Protein AF-A0A7C1STN8-F1 (afdb_monomer_lite)

Radius of gyration: 14.8 Å; chains: 1; bounding box: 32×35×40 Å

Secondary structure (DSSP, 8-state):
--TTSSTTSTTSS--HHHHHHHHTT-SEEEEEEEEES-B-HHHHHHHHHHHHHHHHHHHHHHHHTT-TT-EEEBSSS--SSSS--TT--S-TTT---BGGGGT--HHHHHHTTT--PPPP-BTS-EEEEEEEEE-

pLDDT: mean 93.48, std 5.47, range [48.66, 98.19]

Foldseek 3Di:
DCEPFACLAPPNDDDLVVLVVVQVVFPDKDKDKDKDAFDDPVCVLVVQQVQLVVQLVVQVVVVVVVQVVWAKAWADADNPDPTADPVHGPCPSRHHHHPVRNVDPPQVVCVVVVHHFDDHDGGGMGMIIMMITTD

Sequence (135 aa):
ERYGKKLTCPPNIPDLDYFFEFFKRYSRGVLILRKYNALTDETRVLSTRELTQKVIEIEAKYKKQGYYYAAGFIGGSCKECKSCPKSGCMHPDRARIPLEATGVDVIKTCERLGIILPRPSEGKPFYRVGLVVIE

Structure (mmCIF, N/CA/C/O backbone):
data_AF-A0A7C1STN8-F1
#
_entry.id   AF-A0A7C1STN8-F1
#
loop_
_atom_site.group_PDB
_atom_site.id
_atom_site.type_symbol
_atom_site.label_atom_id
_atom_site.label_alt_id
_atom_site.label_comp_id
_atom_site.label_asym_id
_atom_site.label_entity_id
_atom_site.label_seq_id
_atom_site.pdbx_PDB_ins_code
_atom_site.Cartn_x
_atom_site.Cartn_y
_atom_site.Cartn_z
_atom_site.occupancy
_atom_site.B_iso_or_equiv
_atom_site.auth_seq_id
_atom_site.auth_comp_id
_atom_site.auth_asym_id
_atom_site.auth_atom_id
_atom_site.pdbx_PDB_model_num
ATOM 1 N N . GLU A 1 1 ? 2.963 -15.295 -14.839 1.00 48.66 1 GLU A N 1
ATOM 2 C CA . GLU A 1 1 ? 4.170 -15.943 -14.256 1.00 48.66 1 GLU A CA 1
ATOM 3 C C . GLU A 1 1 ? 4.638 -15.462 -12.863 1.00 48.66 1 GLU A C 1
ATOM 5 O O . GLU A 1 1 ? 5.636 -15.985 -12.363 1.00 48.66 1 GLU A O 1
ATOM 10 N N . ARG A 1 2 ? 3.978 -14.495 -12.193 1.00 70.62 2 ARG A N 1
ATOM 11 C CA . ARG A 1 2 ? 4.375 -14.031 -10.836 1.00 70.62 2 ARG A CA 1
ATOM 12 C C . ARG A 1 2 ? 3.478 -14.523 -9.686 1.00 70.62 2 ARG A C 1
ATOM 14 O O . ARG A 1 2 ? 3.809 -14.276 -8.530 1.00 70.62 2 ARG A O 1
ATOM 21 N N . TYR A 1 3 ? 2.385 -15.218 -10.001 1.00 79.69 3 TYR A N 1
ATOM 22 C CA . TYR A 1 3 ? 1.450 -15.787 -9.026 1.00 79.69 3 TYR A CA 1
ATOM 23 C C . TYR A 1 3 ? 2.143 -16.815 -8.117 1.00 79.69 3 TYR A C 1
ATOM 25 O O . TYR A 1 3 ? 3.012 -17.551 -8.586 1.00 79.69 3 TYR A O 1
ATOM 33 N N . GLY A 1 4 ? 1.828 -16.814 -6.819 1.00 82.44 4 GLY A N 1
ATOM 34 C CA . GLY A 1 4 ? 2.409 -17.734 -5.828 1.00 82.44 4 GLY A CA 1
ATOM 35 C C . GLY A 1 4 ? 3.890 -17.549 -5.483 1.00 82.44 4 GLY A C 1
ATOM 36 O O . GLY A 1 4 ? 4.389 -18.219 -4.585 1.00 82.44 4 GLY A O 1
ATOM 37 N N . LYS A 1 5 ? 4.607 -16.617 -6.127 1.00 86.44 5 LYS A N 1
ATOM 38 C CA . LYS A 1 5 ? 6.045 -16.391 -5.875 1.00 86.44 5 LYS A CA 1
ATOM 39 C C . LYS A 1 5 ? 6.343 -15.460 -4.698 1.00 86.44 5 LYS A C 1
ATOM 41 O O . LYS A 1 5 ? 7.478 -15.419 -4.229 1.00 86.44 5 LYS A O 1
ATOM 46 N N . LYS A 1 6 ? 5.375 -14.649 -4.268 1.00 89.88 6 LYS A N 1
ATOM 47 C CA . LYS A 1 6 ? 5.531 -13.676 -3.177 1.00 89.88 6 LYS A CA 1
ATOM 48 C C . LYS A 1 6 ? 4.603 -14.054 -2.032 1.00 89.88 6 LYS A C 1
ATOM 50 O O . LYS A 1 6 ? 3.429 -14.320 -2.266 1.00 89.88 6 LYS A O 1
ATOM 55 N N . LEU A 1 7 ? 5.127 -14.025 -0.808 1.00 92.31 7 LEU A N 1
ATOM 56 C CA . LEU A 1 7 ? 4.360 -14.353 0.400 1.00 92.31 7 LEU A CA 1
ATOM 57 C C . LEU A 1 7 ? 3.302 -13.296 0.750 1.00 92.31 7 LEU A C 1
ATOM 59 O O . LEU A 1 7 ? 2.396 -13.577 1.511 1.00 92.31 7 LEU A O 1
ATOM 63 N N . THR A 1 8 ? 3.391 -12.089 0.182 1.00 93.12 8 THR A N 1
ATOM 64 C CA . THR A 1 8 ? 2.394 -11.022 0.375 1.00 93.12 8 THR A CA 1
ATOM 65 C C . THR A 1 8 ? 1.390 -10.915 -0.772 1.00 93.12 8 THR A C 1
ATOM 67 O O . THR A 1 8 ? 0.692 -9.911 -0.888 1.00 93.12 8 THR A O 1
ATOM 70 N N . CYS A 1 9 ? 1.340 -11.906 -1.662 1.00 92.12 9 CYS A N 1
ATOM 71 C CA . CYS A 1 9 ? 0.432 -11.924 -2.805 1.00 92.12 9 CYS A CA 1
ATOM 72 C C . CYS A 1 9 ? -0.326 -13.257 -2.865 1.00 92.12 9 CYS A C 1
ATOM 74 O O . CYS A 1 9 ? 0.188 -14.262 -2.365 1.00 92.12 9 CYS A O 1
ATOM 76 N N . PRO A 1 10 ? -1.490 -13.305 -3.537 1.00 91.00 10 PRO A N 1
ATOM 77 C CA . PRO A 1 10 ? -2.235 -14.540 -3.728 1.00 91.00 10 PRO A CA 1
ATOM 78 C C . PRO A 1 10 ? -1.373 -15.654 -4.354 1.00 91.00 10 PRO A C 1
ATOM 80 O O . PRO A 1 10 ? -0.533 -15.371 -5.227 1.00 91.00 10 PRO A O 1
ATOM 83 N N . PRO A 1 11 ? -1.539 -16.910 -3.901 1.00 92.38 11 PRO A N 1
ATOM 84 C CA . PRO A 1 11 ? -2.512 -17.402 -2.914 1.00 92.38 11 PRO A CA 1
ATOM 85 C C . PRO A 1 11 ? -2.019 -17.351 -1.453 1.00 92.38 11 PRO A C 1
ATOM 87 O O . PRO A 1 11 ? -2.630 -17.948 -0.581 1.00 92.38 11 PRO A O 1
ATOM 90 N N . ASN A 1 12 ? -0.908 -16.667 -1.161 1.00 93.19 12 ASN A N 1
ATOM 91 C CA . ASN A 1 12 ? -0.283 -16.668 0.172 1.00 93.19 12 ASN A CA 1
ATOM 92 C C . ASN A 1 12 ? -0.875 -15.624 1.141 1.00 93.19 12 ASN A C 1
ATOM 94 O O . ASN A 1 12 ? -0.280 -15.335 2.176 1.00 93.19 12 ASN A O 1
ATOM 98 N N . ILE A 1 13 ? -2.006 -15.018 0.785 1.00 94.44 13 ILE A N 1
ATOM 99 C CA . ILE A 1 13 ? -2.747 -14.053 1.604 1.00 94.44 13 ILE A CA 1
ATOM 100 C C . ILE A 1 13 ? -4.193 -14.546 1.752 1.00 94.44 13 ILE A C 1
ATOM 102 O O . ILE A 1 13 ? -4.595 -15.399 0.957 1.00 94.44 13 ILE A O 1
ATOM 106 N N . PRO A 1 14 ? -4.970 -14.027 2.722 1.00 96.25 14 PRO A N 1
ATOM 107 C CA . PRO A 1 14 ? -6.386 -14.361 2.845 1.00 96.25 14 PRO A CA 1
ATOM 108 C C . PRO A 1 14 ? -7.181 -14.110 1.556 1.00 96.25 14 PRO A C 1
ATOM 110 O O . PRO A 1 14 ? -6.745 -13.371 0.669 1.00 96.25 14 PRO A O 1
ATOM 113 N N . ASP A 1 15 ? -8.349 -14.733 1.460 1.00 96.19 15 ASP A N 1
ATOM 114 C CA . ASP A 1 15 ? -9.256 -14.551 0.331 1.00 96.19 15 ASP A CA 1
ATOM 115 C C . ASP A 1 15 ? -9.953 -13.177 0.342 1.00 96.19 15 ASP A C 1
ATOM 117 O O . ASP A 1 15 ? -9.765 -12.336 1.226 1.00 96.19 15 ASP A O 1
ATOM 121 N N . LEU A 1 16 ? -10.736 -12.926 -0.708 1.00 96.12 16 LEU A N 1
ATOM 122 C CA . LEU A 1 16 ? -11.440 -11.658 -0.872 1.00 96.12 16 LEU A CA 1
ATOM 123 C C . LEU A 1 16 ? -12.556 -11.467 0.162 1.00 96.12 16 LEU A C 1
ATOM 125 O O . LEU A 1 16 ? -12.783 -10.331 0.573 1.00 96.12 16 LEU A O 1
ATOM 129 N N . ASP A 1 17 ? -13.201 -12.542 0.619 1.00 97.00 17 ASP A N 1
ATOM 130 C CA . ASP A 1 17 ? -14.260 -12.474 1.634 1.00 97.00 17 ASP A CA 1
ATOM 131 C C . ASP A 1 17 ? -13.691 -12.002 2.976 1.00 97.00 17 ASP A C 1
ATOM 133 O O . ASP A 1 17 ? -14.250 -11.107 3.619 1.00 97.00 17 ASP A O 1
ATOM 137 N N . TYR A 1 18 ? -12.511 -12.504 3.352 1.00 97.44 18 TYR A N 1
ATOM 138 C CA . TYR A 1 18 ? -11.769 -11.999 4.501 1.00 97.44 18 TYR A CA 1
ATOM 139 C C . TYR A 1 18 ? -11.500 -10.497 4.378 1.00 97.44 18 TYR A C 1
ATOM 141 O O . TYR A 1 18 ? -11.743 -9.749 5.327 1.00 97.44 18 TYR A O 1
ATOM 149 N N . PHE A 1 19 ? -10.993 -10.033 3.230 1.00 97.06 19 PHE A N 1
ATOM 150 C CA . PHE A 1 19 ? -10.677 -8.614 3.055 1.00 97.06 19 PHE A CA 1
ATOM 151 C C . PHE A 1 19 ? -11.928 -7.735 3.035 1.00 97.06 19 PHE A C 1
ATOM 153 O O . PHE A 1 19 ? -11.894 -6.624 3.566 1.00 97.06 19 PHE A O 1
ATOM 160 N N . PHE A 1 20 ? -13.038 -8.231 2.493 1.00 95.50 20 PHE A N 1
ATOM 161 C CA . PHE A 1 20 ? -14.317 -7.534 2.525 1.00 95.50 20 PHE A CA 1
ATOM 162 C C . PHE A 1 20 ? -14.787 -7.289 3.965 1.00 95.50 20 PHE A C 1
ATOM 164 O O . PHE A 1 20 ? -15.092 -6.151 4.326 1.00 95.50 20 PHE A O 1
ATOM 171 N N . GLU A 1 21 ? -14.760 -8.315 4.819 1.00 97.06 21 GLU A N 1
ATOM 172 C CA . GLU A 1 21 ? -15.090 -8.172 6.244 1.00 97.06 21 GLU A CA 1
ATOM 173 C C . GLU A 1 21 ? -14.047 -7.360 7.020 1.00 97.06 21 GLU A C 1
ATOM 175 O O . GLU A 1 21 ? -14.389 -6.610 7.936 1.00 97.06 21 GLU A O 1
ATOM 180 N N . PHE A 1 22 ? -12.773 -7.465 6.646 1.00 96.25 22 PHE A N 1
ATOM 181 C CA . PHE A 1 22 ? -11.694 -6.675 7.227 1.00 96.25 22 PHE A CA 1
ATOM 182 C C . PHE A 1 22 ? -11.932 -5.176 7.019 1.00 96.25 22 PHE A C 1
ATOM 184 O O . PHE A 1 22 ? -11.925 -4.423 7.991 1.00 96.25 22 PHE A O 1
ATOM 191 N N . PHE A 1 23 ? -12.192 -4.734 5.783 1.00 96.06 23 PHE A N 1
ATOM 192 C CA . PHE A 1 23 ? -12.356 -3.309 5.478 1.00 96.06 23 PHE A CA 1
ATOM 193 C C . PHE A 1 23 ? -13.593 -2.686 6.136 1.00 96.06 23 PHE A C 1
ATOM 195 O O . PHE A 1 23 ? -13.553 -1.503 6.462 1.00 96.06 23 PHE A O 1
ATOM 202 N N . LYS A 1 24 ? -14.652 -3.461 6.418 1.00 95.31 24 LYS A N 1
ATOM 203 C CA . LYS A 1 24 ? -15.841 -2.975 7.150 1.00 95.31 24 LYS A CA 1
ATOM 204 C C . LYS A 1 24 ? -15.542 -2.481 8.567 1.00 95.31 24 LYS A C 1
ATOM 206 O O . LYS A 1 24 ? -16.328 -1.716 9.116 1.00 95.31 24 LYS A O 1
ATOM 211 N N . ARG A 1 25 ? -14.435 -2.922 9.171 1.00 94.31 25 ARG A N 1
ATOM 212 C CA . ARG A 1 25 ? -14.043 -2.550 10.542 1.00 94.31 25 ARG A CA 1
ATOM 213 C C . ARG A 1 25 ? -13.392 -1.172 10.632 1.00 94.31 25 ARG A C 1
ATOM 215 O O . ARG A 1 25 ? -13.169 -0.686 11.733 1.00 94.31 25 ARG A O 1
ATOM 222 N N . TYR A 1 26 ? -13.067 -0.564 9.495 1.00 95.69 26 TYR A N 1
ATOM 223 C CA . TYR A 1 26 ? -12.334 0.691 9.427 1.00 95.69 26 TYR A CA 1
ATOM 224 C C . TYR A 1 26 ? -13.245 1.808 8.931 1.00 95.69 26 TYR A C 1
ATOM 226 O O . TYR A 1 26 ? -13.861 1.689 7.872 1.00 95.69 26 TYR A O 1
ATOM 234 N N . SER A 1 27 ? -13.313 2.912 9.675 1.00 92.88 27 SER A N 1
ATOM 235 C CA . SER A 1 27 ? -14.115 4.079 9.289 1.00 92.88 27 SER A CA 1
ATOM 236 C C . SER A 1 27 ? -13.304 5.144 8.544 1.00 92.88 27 SER A C 1
ATOM 238 O O . SER A 1 27 ? -13.870 6.002 7.862 1.00 92.88 27 SER A O 1
ATOM 240 N N . ARG A 1 28 ? -11.971 5.102 8.659 1.00 94.50 28 ARG A N 1
ATOM 241 C CA . ARG A 1 28 ? -11.056 6.114 8.121 1.00 94.50 28 ARG A CA 1
ATOM 242 C C . ARG A 1 28 ? -9.913 5.471 7.345 1.00 94.50 28 ARG A C 1
ATOM 244 O O . ARG A 1 28 ? -9.523 4.327 7.573 1.00 94.50 28 ARG A O 1
ATOM 251 N N . GLY A 1 29 ? -9.326 6.244 6.439 1.00 95.56 29 GLY A N 1
ATOM 252 C CA . GLY A 1 29 ? -8.150 5.826 5.689 1.00 95.56 29 GLY A CA 1
ATOM 253 C C . GLY A 1 29 ? -7.294 7.004 5.249 1.00 95.56 29 GLY A C 1
ATOM 254 O O . GLY A 1 29 ? -7.799 8.088 4.963 1.00 95.56 29 GLY A O 1
ATOM 255 N N . VAL A 1 30 ? -5.986 6.779 5.185 1.00 96.62 30 VAL A N 1
ATOM 256 C CA . VAL A 1 30 ? -4.991 7.715 4.662 1.00 96.62 30 VAL A CA 1
ATOM 257 C C . VAL A 1 30 ? -4.446 7.153 3.362 1.00 96.62 30 VAL A C 1
ATOM 259 O O . VAL A 1 30 ? -3.725 6.152 3.356 1.00 96.62 30 VAL A O 1
ATOM 262 N N . LEU A 1 31 ? -4.788 7.812 2.259 1.00 96.88 31 LEU A N 1
ATOM 263 C CA . LEU A 1 31 ? -4.252 7.489 0.946 1.00 96.88 31 LEU A CA 1
ATOM 264 C C . LEU A 1 31 ? -2.895 8.176 0.759 1.00 96.88 31 LEU A C 1
ATOM 266 O O . LEU A 1 31 ? -2.763 9.388 0.921 1.00 96.88 31 LEU A O 1
ATOM 270 N N . ILE A 1 32 ? -1.879 7.396 0.408 1.00 97.19 32 ILE A N 1
ATOM 271 C CA . ILE A 1 32 ? -0.507 7.861 0.210 1.00 97.19 32 ILE A CA 1
ATOM 272 C C . ILE A 1 32 ? -0.224 7.823 -1.281 1.00 97.19 32 ILE A C 1
ATOM 274 O O . ILE A 1 32 ? -0.242 6.752 -1.883 1.00 97.19 32 ILE A O 1
ATOM 278 N N . LEU A 1 33 ? 0.085 8.974 -1.873 1.00 95.75 33 LEU A N 1
ATOM 279 C CA . LEU A 1 33 ? 0.506 9.060 -3.266 1.00 95.75 33 LEU A CA 1
ATOM 280 C C . LEU A 1 33 ? 1.923 9.595 -3.362 1.00 95.75 33 LEU A C 1
ATOM 282 O O . LEU A 1 33 ? 2.258 10.619 -2.769 1.00 95.75 33 LEU A O 1
ATOM 286 N N . ARG A 1 34 ? 2.750 8.924 -4.162 1.00 95.00 34 ARG A N 1
ATOM 287 C CA . ARG A 1 34 ? 4.098 9.394 -4.475 1.00 95.00 34 ARG A CA 1
ATOM 288 C C . ARG A 1 34 ? 4.365 9.303 -5.968 1.00 95.00 34 ARG A C 1
ATOM 290 O O . ARG A 1 34 ? 4.205 8.241 -6.568 1.00 95.00 34 ARG A O 1
ATOM 297 N N . LYS A 1 35 ? 4.766 10.431 -6.555 1.00 94.69 35 LYS A N 1
ATOM 298 C CA . LYS A 1 35 ? 5.140 10.548 -7.967 1.00 94.69 35 LYS A CA 1
ATOM 299 C C . LYS A 1 35 ? 6.620 10.221 -8.149 1.00 94.69 35 LYS A C 1
ATOM 301 O O . LYS A 1 35 ? 7.454 10.635 -7.348 1.00 94.69 35 LYS A O 1
ATOM 306 N N . TYR A 1 36 ? 6.921 9.531 -9.237 1.00 94.38 36 TYR A N 1
ATOM 307 C CA . TYR A 1 36 ? 8.265 9.211 -9.700 1.00 94.38 36 TYR A CA 1
ATOM 308 C C . TYR A 1 36 ? 8.426 9.682 -11.144 1.00 94.38 36 TYR A C 1
ATOM 310 O O . TYR A 1 36 ? 7.466 9.646 -11.912 1.00 94.38 36 TYR A O 1
ATOM 318 N N . ASN A 1 37 ? 9.628 10.130 -11.510 1.00 93.12 37 ASN A N 1
ATOM 319 C CA . ASN A 1 37 ? 9.866 10.807 -12.791 1.00 93.12 37 ASN A CA 1
ATOM 320 C C . ASN A 1 37 ? 9.948 9.857 -13.991 1.00 93.12 37 ASN A C 1
ATOM 322 O O . ASN A 1 37 ? 9.538 10.237 -15.081 1.00 93.12 37 ASN A O 1
ATOM 326 N N . ALA A 1 38 ? 10.445 8.636 -13.801 1.00 93.62 38 ALA A N 1
ATOM 327 C CA . ALA A 1 38 ? 10.591 7.662 -14.875 1.00 93.62 38 ALA A CA 1
ATOM 328 C C . ALA A 1 38 ? 10.401 6.245 -14.339 1.00 93.62 38 ALA A C 1
ATOM 330 O O . ALA A 1 38 ? 10.962 5.900 -13.299 1.00 93.62 38 ALA A O 1
ATOM 331 N N . LEU A 1 39 ? 9.622 5.427 -15.047 1.00 92.94 39 LEU A N 1
ATOM 332 C CA . LEU A 1 39 ? 9.470 4.007 -14.751 1.00 92.94 39 LEU A CA 1
ATOM 333 C C . LEU A 1 39 ? 10.604 3.201 -15.396 1.00 92.94 39 LEU A C 1
ATOM 335 O O . LEU A 1 39 ? 10.664 3.063 -16.614 1.00 92.94 39 LEU A O 1
ATOM 339 N N . THR A 1 40 ? 11.451 2.630 -14.550 1.00 93.44 40 THR A N 1
ATOM 340 C CA . THR A 1 40 ? 12.590 1.750 -14.859 1.00 93.44 40 THR A CA 1
ATOM 341 C C . THR A 1 40 ? 12.611 0.591 -13.858 1.00 93.44 40 THR A C 1
ATOM 343 O O . THR A 1 40 ? 11.895 0.614 -12.852 1.00 93.44 40 THR A O 1
ATOM 346 N N . ASP A 1 41 ? 13.423 -0.440 -14.076 1.00 90.56 41 ASP A N 1
ATOM 347 C CA . ASP A 1 41 ? 13.500 -1.557 -13.123 1.00 90.56 41 ASP A CA 1
ATOM 348 C C . ASP A 1 41 ? 14.082 -1.164 -11.761 1.00 90.56 41 ASP A C 1
ATOM 350 O O . ASP A 1 41 ? 13.583 -1.603 -10.719 1.00 90.56 41 ASP A O 1
ATOM 354 N N . GLU A 1 42 ? 15.057 -0.262 -11.749 1.00 91.56 42 GLU A N 1
ATOM 355 C CA . GLU A 1 42 ? 15.636 0.295 -10.525 1.00 91.56 42 GLU A CA 1
ATOM 356 C C . GLU A 1 42 ? 14.609 1.127 -9.757 1.00 91.56 42 GLU A C 1
ATOM 358 O O . GLU A 1 42 ? 14.360 0.898 -8.568 1.00 91.56 42 GLU A O 1
ATOM 363 N N . THR A 1 43 ? 13.924 2.040 -10.453 1.00 93.69 43 THR A N 1
ATOM 364 C CA . THR A 1 43 ? 12.892 2.881 -9.834 1.00 93.69 43 THR A CA 1
ATOM 365 C C . THR A 1 43 ? 11.695 2.053 -9.385 1.00 93.69 43 THR A C 1
ATOM 367 O O . THR A 1 43 ? 11.074 2.399 -8.384 1.00 93.69 43 THR A O 1
ATOM 370 N N . ARG A 1 44 ? 11.378 0.913 -10.016 1.00 91.50 44 ARG A N 1
ATOM 371 C CA . ARG A 1 44 ? 10.347 -0.019 -9.521 1.00 91.50 44 ARG A CA 1
ATOM 372 C C . ARG A 1 44 ? 10.688 -0.562 -8.137 1.00 91.50 44 ARG A C 1
ATOM 374 O O . ARG A 1 44 ? 9.785 -0.657 -7.303 1.00 91.50 44 ARG A O 1
ATOM 381 N N . VAL A 1 45 ? 11.943 -0.936 -7.896 1.00 93.69 45 VAL A N 1
ATOM 382 C CA . VAL A 1 45 ? 12.398 -1.452 -6.595 1.00 93.69 45 VAL A CA 1
ATOM 383 C C . VAL A 1 45 ? 12.449 -0.328 -5.567 1.00 93.69 45 VAL A C 1
ATOM 385 O O . VAL A 1 45 ? 11.830 -0.458 -4.508 1.00 93.69 45 VAL A O 1
ATOM 388 N N . LEU A 1 46 ? 13.107 0.783 -5.906 1.00 95.12 46 LEU A N 1
ATOM 389 C CA . LEU A 1 46 ? 13.233 1.952 -5.036 1.00 95.12 46 LEU A CA 1
ATOM 390 C C . LEU A 1 46 ? 11.858 2.491 -4.626 1.00 95.12 46 LEU A C 1
ATOM 392 O O . LEU A 1 46 ? 11.565 2.579 -3.437 1.00 95.12 46 LEU A O 1
ATOM 396 N N . SER A 1 47 ? 10.982 2.749 -5.602 1.00 95.44 47 SER A N 1
ATOM 397 C CA . SER A 1 47 ? 9.646 3.308 -5.356 1.00 95.44 47 SER A CA 1
ATOM 398 C C . SER A 1 47 ? 8.783 2.437 -4.452 1.00 95.44 47 SER A C 1
ATOM 400 O O . SER A 1 47 ? 8.011 2.950 -3.648 1.00 95.44 47 SER A O 1
ATOM 402 N N . THR A 1 48 ? 8.918 1.112 -4.562 1.00 95.12 48 THR A N 1
ATOM 403 C CA . THR A 1 48 ? 8.174 0.189 -3.700 1.00 95.12 48 THR A CA 1
ATOM 404 C C . THR A 1 48 ? 8.688 0.274 -2.267 1.00 95.12 48 THR A C 1
ATOM 406 O O . THR A 1 48 ? 7.890 0.437 -1.355 1.00 95.12 48 THR A O 1
ATOM 409 N N . ARG A 1 49 ? 10.009 0.211 -2.058 1.00 95.56 49 ARG A N 1
ATOM 410 C CA . ARG A 1 49 ? 10.618 0.263 -0.716 1.00 95.56 49 ARG A CA 1
ATOM 411 C C . ARG A 1 49 ? 10.343 1.585 -0.008 1.00 95.56 49 ARG A C 1
ATOM 413 O O . ARG A 1 49 ? 10.050 1.605 1.183 1.00 95.56 49 ARG A O 1
ATOM 420 N N . GLU A 1 50 ? 10.404 2.681 -0.750 1.00 96.62 50 GLU A N 1
ATOM 421 C CA . GLU A 1 50 ? 10.078 4.009 -0.246 1.00 96.62 50 GLU A CA 1
ATOM 422 C C . GLU A 1 50 ? 8.603 4.155 0.140 1.00 96.62 50 GLU A C 1
ATOM 424 O O . GLU A 1 50 ? 8.300 4.738 1.183 1.00 96.62 50 GLU A O 1
ATOM 429 N N . LEU A 1 51 ? 7.686 3.622 -0.676 1.00 97.25 51 LEU A N 1
ATOM 430 C CA . LEU A 1 51 ? 6.269 3.585 -0.326 1.00 97.25 51 LEU A CA 1
ATOM 431 C C . LEU A 1 51 ? 6.052 2.740 0.933 1.00 97.25 51 LEU A C 1
ATOM 433 O O . LEU A 1 51 ? 5.399 3.20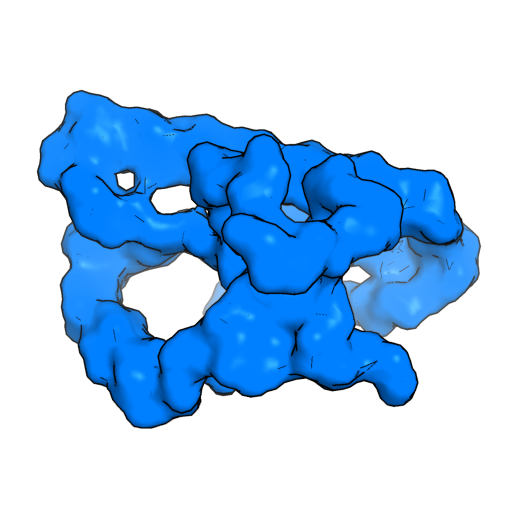7 1.861 1.00 97.25 51 LEU A O 1
ATOM 437 N N . THR A 1 52 ? 6.622 1.532 0.985 1.00 97.12 52 THR A N 1
ATOM 438 C CA . THR A 1 52 ? 6.546 0.636 2.148 1.00 97.12 52 THR A CA 1
ATOM 439 C C . THR A 1 52 ? 7.013 1.342 3.417 1.00 97.12 52 THR A C 1
ATOM 441 O O . THR A 1 52 ? 6.318 1.322 4.427 1.00 97.12 52 THR A O 1
ATOM 444 N N . GLN A 1 53 ? 8.158 2.023 3.359 1.00 97.19 53 GLN A N 1
ATOM 445 C CA . GLN A 1 53 ? 8.692 2.777 4.489 1.00 97.19 53 GLN A CA 1
ATOM 446 C C . GLN A 1 53 ? 7.717 3.870 4.950 1.00 97.19 53 GLN A C 1
ATOM 448 O O . GLN A 1 53 ? 7.438 3.982 6.142 1.00 97.19 53 GLN A O 1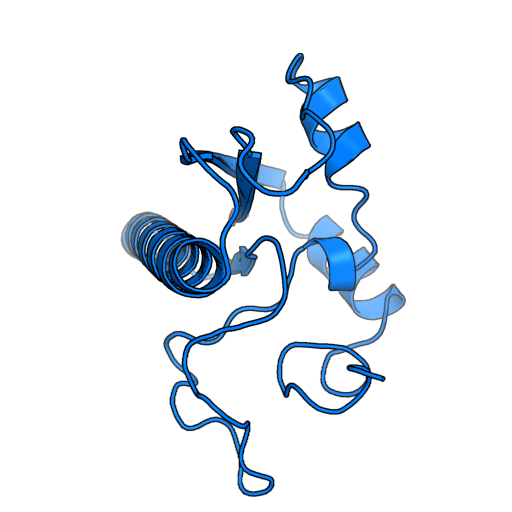
ATOM 453 N N . LYS A 1 54 ? 7.140 4.632 4.013 1.00 97.81 54 LYS A N 1
ATOM 454 C CA . LYS A 1 54 ? 6.163 5.680 4.337 1.00 97.81 54 LYS A CA 1
ATOM 455 C C . LYS A 1 54 ? 4.876 5.111 4.947 1.00 97.81 54 LYS A C 1
ATOM 457 O O . LYS A 1 54 ? 4.344 5.695 5.886 1.00 97.81 54 LYS A O 1
ATOM 462 N N . VAL A 1 55 ? 4.398 3.973 4.442 1.00 97.94 55 VAL A N 1
ATOM 463 C CA . VAL A 1 55 ? 3.246 3.244 4.997 1.00 97.94 55 VAL A CA 1
ATOM 464 C C . VAL A 1 55 ? 3.521 2.841 6.449 1.00 97.94 55 VAL A C 1
ATOM 466 O O . VAL A 1 55 ? 2.724 3.169 7.322 1.00 97.94 55 VAL A O 1
ATOM 469 N N . ILE A 1 56 ? 4.680 2.234 6.725 1.00 97.56 56 ILE A N 1
ATOM 470 C CA . ILE A 1 56 ? 5.087 1.814 8.078 1.00 97.56 56 ILE A CA 1
ATOM 471 C C . ILE A 1 56 ? 5.183 3.007 9.035 1.00 97.56 56 ILE A C 1
ATOM 473 O O . ILE A 1 56 ? 4.732 2.921 10.175 1.00 97.56 56 ILE A O 1
ATOM 477 N N . GLU A 1 57 ? 5.751 4.129 8.588 1.00 97.50 57 GLU A N 1
ATOM 478 C CA . GLU A 1 57 ? 5.838 5.359 9.388 1.00 97.50 57 GLU A CA 1
ATOM 479 C C . GLU A 1 57 ? 4.455 5.872 9.799 1.00 97.50 57 GLU A C 1
ATOM 481 O O . GLU A 1 57 ? 4.249 6.262 10.950 1.00 97.50 57 GLU A O 1
ATOM 486 N N . ILE A 1 58 ? 3.503 5.856 8.865 1.00 97.19 58 ILE A N 1
ATOM 487 C CA . ILE A 1 58 ? 2.133 6.306 9.108 1.00 97.19 58 ILE A CA 1
ATOM 488 C C . ILE A 1 58 ? 1.408 5.328 10.038 1.00 97.19 58 ILE A C 1
ATOM 490 O O . ILE A 1 58 ? 0.805 5.771 11.015 1.00 97.19 58 ILE A O 1
ATOM 494 N N . GLU A 1 59 ? 1.528 4.018 9.813 1.00 96.69 59 GLU A N 1
ATOM 495 C CA . GLU A 1 59 ? 1.006 3.000 10.735 1.00 96.69 59 GLU A CA 1
ATOM 496 C C . GLU A 1 59 ? 1.546 3.207 12.156 1.00 96.69 59 GLU A C 1
ATOM 498 O O . GLU A 1 59 ? 0.778 3.255 13.114 1.00 96.69 59 GLU A O 1
ATOM 503 N N . ALA A 1 60 ? 2.863 3.377 12.307 1.00 96.62 60 ALA A N 1
ATOM 504 C CA . ALA A 1 60 ? 3.498 3.586 13.604 1.00 96.62 60 ALA A CA 1
ATOM 505 C C . ALA A 1 60 ? 3.028 4.884 14.276 1.00 96.62 60 ALA A C 1
ATOM 507 O O . ALA A 1 60 ? 2.845 4.915 15.494 1.00 96.62 60 ALA A O 1
ATOM 508 N N . LYS A 1 61 ? 2.805 5.951 13.498 1.00 97.38 61 LYS A N 1
ATOM 509 C CA . LYS A 1 61 ? 2.263 7.216 14.005 1.00 97.38 61 LYS A CA 1
ATOM 510 C C . LYS A 1 61 ? 0.860 7.029 14.586 1.00 97.38 61 LYS A C 1
ATOM 512 O O . LYS A 1 61 ? 0.624 7.480 15.701 1.00 97.38 61 LYS A O 1
ATOM 517 N N . TYR A 1 62 ? -0.040 6.356 13.872 1.00 96.62 62 TYR A N 1
ATOM 518 C CA . TYR A 1 62 ? -1.408 6.128 14.350 1.00 96.62 62 TYR A CA 1
ATOM 519 C C . TYR A 1 62 ? -1.463 5.147 15.523 1.00 96.62 62 TYR A C 1
ATOM 521 O O . TYR A 1 62 ? -2.169 5.404 16.497 1.00 96.62 62 TYR A O 1
ATOM 529 N N . LYS A 1 63 ? -0.631 4.101 15.516 1.00 95.75 63 LYS A N 1
ATOM 530 C CA . LYS A 1 63 ? -0.499 3.180 16.657 1.00 95.75 63 LYS A CA 1
ATOM 531 C C . LYS A 1 63 ? -0.064 3.899 17.935 1.00 95.75 63 LYS A C 1
ATOM 533 O O . LYS A 1 63 ? -0.619 3.644 18.997 1.00 95.75 63 LYS A O 1
ATOM 538 N N . LYS A 1 64 ? 0.866 4.860 17.841 1.00 97.00 64 LYS A N 1
ATOM 539 C CA . LYS A 1 64 ? 1.270 5.711 18.981 1.00 97.00 64 LYS A CA 1
ATOM 540 C C . LYS A 1 64 ? 0.147 6.616 19.503 1.00 97.00 64 LYS A C 1
ATOM 542 O O . LYS A 1 64 ? 0.236 7.077 20.633 1.00 97.00 64 LYS A O 1
ATOM 547 N N . GLN A 1 65 ? -0.879 6.877 18.697 1.00 95.94 65 GLN A N 1
ATOM 548 C CA . GLN A 1 65 ? -2.049 7.680 19.066 1.00 95.94 65 GLN A CA 1
ATOM 549 C C . GLN A 1 65 ? -3.216 6.832 19.601 1.00 95.94 65 GLN A C 1
ATOM 551 O O . GLN A 1 65 ? -4.290 7.375 19.834 1.00 95.94 65 GLN A O 1
ATOM 556 N N . GLY A 1 66 ? -3.020 5.522 19.792 1.00 96.25 66 GLY A N 1
ATOM 557 C CA . GLY A 1 66 ? -4.039 4.605 20.314 1.00 96.25 66 GLY A CA 1
ATOM 558 C C . GLY A 1 66 ? -4.797 3.809 19.249 1.00 96.25 66 GLY A C 1
ATOM 559 O O . GLY A 1 66 ? -5.544 2.907 19.605 1.00 96.25 66 GLY A O 1
ATOM 560 N N . TYR A 1 67 ? -4.566 4.064 17.956 1.00 95.69 67 TYR A N 1
ATOM 561 C CA . TYR A 1 67 ? -5.177 3.297 16.862 1.00 95.69 67 TYR A CA 1
ATOM 562 C C . TYR A 1 67 ? -4.370 2.020 16.588 1.00 95.69 67 TYR A C 1
ATOM 564 O O . TYR A 1 67 ? -3.636 1.913 15.597 1.00 95.69 67 TYR A O 1
ATOM 572 N N . TYR A 1 68 ? -4.444 1.053 17.502 1.00 93.38 68 TYR A N 1
ATOM 573 C CA . TYR A 1 68 ? -3.604 -0.152 17.474 1.00 93.38 68 TYR A CA 1
ATOM 574 C C . TYR A 1 68 ? -3.853 -1.038 16.247 1.00 93.38 68 TYR A C 1
ATOM 576 O O . TYR A 1 68 ? -2.924 -1.694 15.765 1.00 93.38 68 TYR A O 1
ATOM 584 N N . TYR A 1 69 ? -5.071 -1.002 15.701 1.00 94.25 69 TYR A N 1
ATOM 585 C CA . TYR A 1 69 ? -5.474 -1.782 14.530 1.00 94.25 69 TYR A CA 1
ATOM 586 C C . TYR A 1 69 ? -5.176 -1.105 13.190 1.00 94.25 69 TYR A C 1
ATOM 588 O O . TYR A 1 69 ? -5.553 -1.646 12.149 1.00 94.25 69 TYR A O 1
ATOM 596 N N . ALA A 1 70 ? -4.479 0.039 13.183 1.00 96.50 70 ALA A N 1
ATOM 597 C CA . ALA A 1 70 ? -4.064 0.687 11.943 1.00 96.50 70 ALA A CA 1
ATOM 598 C C . ALA A 1 70 ? -3.243 -0.276 11.067 1.00 96.50 70 ALA A C 1
ATOM 600 O O . ALA A 1 70 ? -2.259 -0.870 11.531 1.00 96.50 70 ALA A O 1
ATOM 601 N N . ALA A 1 71 ? -3.649 -0.415 9.804 1.00 96.75 71 ALA A N 1
ATOM 602 C CA . ALA A 1 71 ? -3.107 -1.412 8.886 1.00 96.75 71 ALA A CA 1
ATOM 603 C C . ALA A 1 71 ? -2.757 -0.805 7.526 1.00 96.75 71 ALA A C 1
ATOM 605 O O . ALA A 1 71 ? -3.563 -0.114 6.901 1.00 96.75 71 ALA A O 1
ATOM 606 N N . GLY A 1 72 ? -1.533 -1.068 7.077 1.00 97.38 72 GLY A N 1
ATOM 607 C CA . GLY A 1 72 ? -0.964 -0.530 5.851 1.00 97.38 72 GLY A CA 1
ATOM 608 C C . GLY A 1 72 ? -0.997 -1.489 4.663 1.00 97.38 72 GLY A C 1
ATOM 609 O O . GLY A 1 72 ? -0.737 -2.684 4.783 1.00 97.38 72 GLY A O 1
ATOM 610 N N . PHE A 1 73 ? -1.212 -0.922 3.483 1.00 97.94 73 PHE A N 1
ATOM 611 C CA . PHE A 1 73 ? -1.179 -1.581 2.184 1.00 97.94 73 PHE A CA 1
ATOM 612 C C . PHE A 1 73 ? -0.319 -0.765 1.221 1.00 97.94 73 PHE A C 1
ATOM 614 O O . PHE A 1 73 ? -0.305 0.469 1.256 1.00 97.94 73 PHE A O 1
ATOM 621 N N . ILE A 1 74 ? 0.405 -1.457 0.347 1.00 97.06 74 ILE A N 1
ATOM 622 C CA . ILE A 1 74 ? 1.260 -0.838 -0.678 1.00 97.06 74 ILE A CA 1
ATOM 623 C C . ILE A 1 74 ? 0.642 -0.996 -2.067 1.00 97.06 74 ILE A C 1
ATOM 625 O O . ILE A 1 74 ? -0.315 -1.734 -2.233 1.00 97.06 74 ILE A O 1
ATOM 629 N N . GLY A 1 75 ? 1.192 -0.330 -3.077 1.00 93.06 75 GLY A N 1
ATOM 630 C CA . GLY A 1 75 ? 0.790 -0.506 -4.472 1.00 93.06 75 GLY A CA 1
ATOM 631 C C . GLY A 1 75 ? 1.854 -1.271 -5.242 1.00 93.06 75 GLY A C 1
ATOM 632 O O . GLY A 1 75 ? 2.992 -0.797 -5.375 1.00 93.06 75 GLY A O 1
ATOM 633 N N . GLY A 1 76 ? 1.495 -2.421 -5.800 1.00 90.75 76 GLY A N 1
ATOM 634 C CA . GLY A 1 76 ? 2.426 -3.351 -6.431 1.00 90.75 76 GLY A CA 1
ATOM 635 C C . GLY A 1 76 ? 3.029 -4.372 -5.463 1.00 90.75 76 GLY A C 1
ATOM 636 O O . GLY A 1 76 ? 3.075 -4.195 -4.250 1.00 90.75 76 GLY A O 1
ATOM 637 N N . SER A 1 77 ? 3.572 -5.450 -6.031 1.00 91.44 77 SER A N 1
ATOM 638 C CA . SER A 1 77 ? 4.211 -6.544 -5.285 1.00 91.44 77 SER A CA 1
ATOM 639 C C . SER A 1 77 ? 5.393 -6.087 -4.419 1.00 91.44 77 SER A C 1
ATOM 641 O O . SER A 1 77 ? 6.219 -5.304 -4.892 1.00 91.44 77 SER A O 1
ATOM 643 N N . CYS A 1 78 ? 5.573 -6.709 -3.250 1.00 93.06 78 CYS A N 1
ATOM 644 C CA . CYS A 1 78 ? 6.705 -6.482 -2.345 1.00 93.06 78 CYS A CA 1
ATOM 645 C C . CYS A 1 78 ? 8.089 -6.680 -3.012 1.00 93.06 78 CYS A C 1
ATOM 647 O O . CYS A 1 78 ? 8.328 -7.648 -3.752 1.00 93.06 78 CYS A O 1
ATOM 649 N N . LYS A 1 79 ? 9.018 -5.758 -2.710 1.00 92.44 79 LYS A N 1
ATOM 650 C CA . LYS A 1 79 ? 10.396 -5.697 -3.240 1.00 92.44 79 LYS A CA 1
ATOM 651 C C . LYS A 1 79 ? 11.478 -5.643 -2.148 1.00 92.44 79 LYS A C 1
ATOM 653 O O . LYS A 1 79 ? 12.600 -5.216 -2.420 1.00 92.44 79 LYS A O 1
ATOM 658 N N . GLU A 1 80 ? 11.173 -6.079 -0.924 1.00 91.12 80 GLU A N 1
ATOM 659 C CA . GLU A 1 80 ? 12.168 -6.125 0.161 1.00 91.12 80 GLU A CA 1
ATOM 660 C C . GLU A 1 80 ? 13.296 -7.118 -0.175 1.00 91.12 80 GLU A C 1
ATOM 662 O O . GLU A 1 80 ? 14.466 -6.744 -0.196 1.00 91.12 80 GLU A O 1
ATOM 667 N N . CYS A 1 81 ? 12.946 -8.341 -0.585 1.00 89.75 81 CYS A N 1
ATOM 668 C CA . CYS A 1 81 ? 13.892 -9.381 -0.999 1.00 89.75 81 CYS A CA 1
ATOM 669 C C . CYS A 1 81 ? 13.931 -9.590 -2.527 1.00 89.75 81 CYS A C 1
ATOM 671 O O . CYS A 1 81 ? 12.926 -9.402 -3.228 1.00 89.75 81 CYS A O 1
ATOM 673 N N . LYS A 1 82 ? 15.086 -10.051 -3.040 1.00 85.88 82 LYS A N 1
ATOM 674 C CA . LYS A 1 82 ? 15.250 -10.464 -4.450 1.00 85.88 82 LYS A CA 1
ATOM 675 C C . LYS A 1 82 ? 14.296 -11.618 -4.792 1.00 85.88 82 LYS A C 1
ATOM 677 O O . LYS A 1 82 ? 13.492 -11.505 -5.716 1.00 85.88 82 LYS A O 1
ATOM 682 N N . SER A 1 83 ? 14.324 -12.677 -3.983 1.00 88.19 83 SER A N 1
ATOM 683 C CA . SER A 1 83 ? 13.408 -13.821 -4.045 1.00 88.19 83 SER A CA 1
ATOM 684 C C . SER A 1 83 ? 12.834 -14.107 -2.657 1.00 88.19 83 SER A C 1
ATOM 686 O O . SER A 1 83 ? 13.538 -13.929 -1.664 1.00 88.19 83 SER A O 1
ATOM 688 N N . CYS A 1 84 ? 11.562 -14.511 -2.583 1.00 89.69 84 CYS A N 1
ATOM 689 C CA . CYS A 1 84 ? 10.947 -14.900 -1.313 1.00 89.69 84 CYS A CA 1
ATOM 690 C C . CYS A 1 84 ? 11.391 -16.326 -0.946 1.00 89.69 84 CYS A C 1
ATOM 692 O O . CYS A 1 84 ? 11.241 -17.221 -1.781 1.00 89.69 84 CYS A O 1
ATOM 694 N N . PRO A 1 85 ? 11.911 -16.561 0.272 1.00 88.19 85 PRO A N 1
ATOM 695 C CA . PRO A 1 85 ? 12.221 -17.912 0.720 1.00 88.19 85 PRO A CA 1
ATOM 696 C C . PRO A 1 85 ? 10.940 -18.709 0.977 1.00 88.19 85 PRO A C 1
ATOM 698 O O . PRO A 1 85 ? 9.907 -18.147 1.339 1.00 88.19 85 PRO A O 1
ATOM 701 N N . LYS A 1 86 ? 11.029 -20.038 0.851 1.00 84.31 86 LYS A N 1
ATOM 702 C CA . LYS A 1 86 ? 9.939 -20.951 1.235 1.00 84.31 86 LYS A CA 1
ATOM 703 C C . LYS A 1 86 ? 9.811 -21.125 2.753 1.00 84.31 86 LYS A C 1
ATOM 705 O O . LYS A 1 86 ? 8.746 -21.492 3.222 1.00 84.31 86 LYS A O 1
ATOM 710 N N . SER A 1 87 ? 10.877 -20.850 3.508 1.00 88.50 87 SER A N 1
ATOM 711 C CA . SER A 1 87 ? 10.914 -20.969 4.972 1.00 88.50 87 SER A CA 1
ATOM 712 C C . SER A 1 87 ? 10.166 -19.855 5.712 1.00 88.50 87 SER A C 1
ATOM 714 O O . SER A 1 87 ? 10.052 -19.914 6.931 1.00 88.50 87 SER A O 1
ATOM 716 N N . GLY A 1 88 ? 9.667 -18.839 5.001 1.00 89.19 88 GLY A N 1
ATOM 717 C CA . GLY A 1 88 ? 8.984 -17.685 5.584 1.00 89.19 88 GLY A CA 1
ATOM 718 C C . GLY A 1 88 ? 9.551 -16.353 5.095 1.00 89.19 88 GLY A C 1
ATOM 719 O O . GLY A 1 88 ? 10.525 -16.296 4.342 1.00 89.19 88 GLY A O 1
ATOM 720 N N . CYS A 1 89 ? 8.911 -15.251 5.491 1.00 92.12 89 CYS A N 1
ATOM 721 C CA . CYS A 1 89 ? 9.362 -13.912 5.116 1.00 92.12 89 CYS A CA 1
ATOM 722 C C . CYS A 1 89 ? 10.575 -13.495 5.959 1.00 92.12 89 CYS A C 1
ATOM 724 O O . CYS A 1 89 ? 10.507 -13.530 7.180 1.00 92.12 89 CYS A O 1
ATOM 726 N N . MET A 1 90 ? 11.651 -13.029 5.314 1.00 92.81 90 MET A N 1
ATOM 727 C CA . MET A 1 90 ? 12.837 -12.496 6.013 1.00 92.81 90 MET A CA 1
ATOM 728 C C . MET A 1 90 ? 12.641 -11.075 6.561 1.00 92.81 90 MET A C 1
ATOM 730 O O . MET A 1 90 ? 13.462 -10.601 7.336 1.00 92.81 90 MET A O 1
ATOM 734 N N . HIS A 1 91 ? 11.581 -10.382 6.133 1.00 94.12 91 HIS A N 1
ATOM 735 C CA . HIS A 1 91 ? 11.279 -9.001 6.525 1.00 94.12 91 HIS A CA 1
ATOM 736 C C . HIS A 1 91 ? 9.803 -8.869 6.932 1.00 94.12 91 HIS A C 1
ATOM 738 O O . HIS A 1 91 ? 9.054 -8.147 6.269 1.00 94.12 91 HIS A O 1
ATOM 744 N N . PRO A 1 92 ? 9.327 -9.629 7.937 1.00 92.62 92 PRO A N 1
ATOM 745 C CA . PRO A 1 92 ? 7.909 -9.654 8.301 1.00 92.62 92 PRO A CA 1
ATOM 746 C C . PRO A 1 92 ? 7.410 -8.299 8.825 1.00 92.62 92 PRO A C 1
ATOM 748 O O . PRO A 1 92 ? 6.272 -7.920 8.573 1.00 92.62 92 PRO A O 1
ATOM 751 N N . ASP A 1 93 ? 8.280 -7.536 9.481 1.00 92.38 93 ASP A N 1
ATOM 752 C CA . ASP A 1 93 ? 8.033 -6.180 9.972 1.00 92.38 93 ASP A CA 1
ATOM 753 C C . ASP A 1 93 ? 7.784 -5.177 8.833 1.00 92.38 93 ASP A C 1
ATOM 755 O O . ASP A 1 93 ? 6.954 -4.269 8.964 1.00 92.38 93 ASP A O 1
ATOM 759 N N . ARG A 1 94 ? 8.444 -5.379 7.685 1.00 94.06 94 ARG A N 1
ATOM 760 C CA . ARG A 1 94 ? 8.354 -4.494 6.512 1.00 94.06 94 ARG A CA 1
ATOM 761 C C . ARG A 1 94 ? 7.393 -4.977 5.436 1.00 94.06 94 ARG A C 1
ATOM 763 O O . ARG A 1 94 ? 6.881 -4.176 4.660 1.00 94.06 94 ARG A O 1
ATOM 770 N N . ALA A 1 95 ? 7.170 -6.280 5.336 1.00 94.69 95 ALA A N 1
ATOM 771 C CA . ALA A 1 95 ? 6.356 -6.865 4.285 1.00 94.69 95 ALA A CA 1
ATOM 772 C C . ALA A 1 95 ? 4.910 -6.353 4.367 1.00 94.69 95 ALA A C 1
ATOM 774 O O . ALA A 1 95 ? 4.286 -6.376 5.426 1.00 94.69 95 ALA A O 1
ATOM 775 N N . ARG A 1 96 ? 4.374 -5.887 3.235 1.00 96.19 96 ARG A N 1
ATOM 776 C CA . ARG A 1 96 ? 2.987 -5.425 3.116 1.00 96.19 96 ARG A CA 1
ATOM 777 C C . ARG A 1 96 ? 2.294 -6.069 1.925 1.00 96.19 96 ARG A C 1
ATOM 779 O O . ARG A 1 96 ? 2.926 -6.380 0.907 1.00 96.19 96 ARG A O 1
ATOM 786 N N . ILE A 1 97 ? 0.995 -6.289 2.096 1.00 96.69 97 ILE A N 1
ATOM 787 C CA . ILE A 1 97 ? 0.101 -6.799 1.059 1.00 96.69 97 ILE A CA 1
ATOM 788 C C . ILE A 1 97 ? -0.194 -5.650 0.081 1.00 96.69 97 ILE A C 1
ATOM 790 O O . ILE A 1 97 ? -0.431 -4.522 0.528 1.00 96.69 97 ILE A O 1
ATOM 794 N N . PRO A 1 98 ? -0.136 -5.888 -1.241 1.00 96.00 98 PRO A N 1
ATOM 795 C CA . PRO A 1 98 ? -0.564 -4.901 -2.218 1.00 96.00 98 PRO A CA 1
ATOM 796 C C . PRO A 1 98 ? -2.070 -4.645 -2.113 1.00 96.00 98 PRO A C 1
ATOM 798 O O . PRO A 1 98 ? -2.842 -5.593 -2.002 1.00 96.00 98 PRO A O 1
ATOM 801 N N . LEU A 1 99 ? -2.502 -3.391 -2.187 1.00 96.44 99 LEU A N 1
ATOM 802 C CA . LEU A 1 99 ? -3.907 -3.001 -2.081 1.00 96.44 99 LEU A CA 1
ATOM 803 C C . LEU A 1 99 ? -4.750 -3.627 -3.198 1.00 96.44 99 LEU A C 1
ATOM 805 O O . LEU A 1 99 ? -5.857 -4.088 -2.961 1.00 96.44 99 LEU A O 1
ATOM 809 N N . GLU A 1 100 ? -4.206 -3.729 -4.407 1.00 95.19 100 GLU A N 1
ATOM 810 C CA . GLU A 1 100 ? -4.892 -4.392 -5.516 1.00 95.19 100 GLU A CA 1
ATOM 811 C C . GLU A 1 100 ? -5.108 -5.898 -5.278 1.00 95.19 100 GLU A C 1
ATOM 813 O O . GLU A 1 100 ? -6.000 -6.503 -5.868 1.00 95.19 100 GLU A O 1
ATOM 818 N N . ALA A 1 101 ? -4.305 -6.517 -4.406 1.00 95.12 101 ALA A N 1
ATOM 819 C CA . ALA A 1 101 ? -4.412 -7.938 -4.098 1.00 95.12 101 ALA A CA 1
ATOM 820 C C . ALA A 1 101 ? -5.563 -8.257 -3.131 1.00 95.12 101 ALA A C 1
ATOM 822 O O . ALA A 1 101 ? -5.923 -9.423 -3.000 1.00 95.12 101 ALA A O 1
ATOM 823 N N . THR A 1 102 ? -6.138 -7.244 -2.478 1.00 96.12 102 THR A N 1
ATOM 824 C CA . THR A 1 102 ? -7.261 -7.392 -1.541 1.00 96.12 102 THR A CA 1
ATOM 825 C C . THR A 1 102 ? -8.627 -7.209 -2.212 1.00 96.12 102 THR A C 1
ATOM 827 O O . THR A 1 102 ? -9.650 -7.230 -1.535 1.00 96.12 102 THR A O 1
ATOM 830 N N . GLY A 1 103 ? -8.658 -7.008 -3.536 1.00 94.62 103 GLY A N 1
ATOM 831 C CA . GLY A 1 103 ? -9.880 -6.757 -4.310 1.00 94.62 103 GLY A CA 1
ATOM 832 C C . GLY A 1 103 ? -10.255 -5.278 -4.451 1.00 94.62 103 GLY A C 1
ATOM 833 O O . GLY A 1 103 ? -11.242 -4.960 -5.111 1.00 94.62 103 GLY A O 1
ATOM 834 N N . VAL A 1 104 ? -9.473 -4.358 -3.879 1.00 95.38 104 VAL A N 1
ATOM 835 C CA . VAL A 1 104 ? -9.714 -2.916 -4.012 1.00 95.38 104 VAL A CA 1
ATOM 836 C C . VAL A 1 104 ? -9.310 -2.419 -5.403 1.00 95.38 104 VAL A C 1
ATOM 838 O O . VAL A 1 104 ? -8.167 -2.570 -5.838 1.00 95.38 104 VAL A O 1
ATOM 841 N N . ASP A 1 105 ? -10.240 -1.742 -6.082 1.00 95.56 105 ASP A N 1
ATOM 842 C CA . ASP A 1 105 ? -9.957 -0.994 -7.310 1.00 95.56 105 ASP A CA 1
ATOM 843 C C . ASP A 1 105 ? -9.247 0.322 -6.962 1.00 95.56 105 ASP A C 1
ATOM 845 O O . ASP A 1 105 ? -9.867 1.334 -6.614 1.00 95.56 105 ASP A O 1
ATOM 849 N N . VAL A 1 106 ? -7.916 0.292 -7.024 1.00 95.19 106 VAL A N 1
ATOM 850 C CA . VAL A 1 106 ? -7.054 1.431 -6.679 1.00 95.19 106 VAL A CA 1
ATOM 851 C C . VAL A 1 106 ? -7.316 2.636 -7.587 1.00 95.19 106 VAL A C 1
ATOM 853 O O . VAL A 1 106 ? -7.278 3.770 -7.114 1.00 95.19 106 VAL A O 1
ATOM 856 N N . ILE A 1 107 ? -7.618 2.406 -8.869 1.00 94.56 107 ILE A N 1
ATOM 857 C CA . ILE A 1 107 ? -7.850 3.482 -9.841 1.00 94.56 107 ILE A CA 1
ATOM 858 C C . ILE A 1 107 ? -9.144 4.205 -9.483 1.00 94.56 107 ILE A C 1
ATOM 860 O O . ILE A 1 107 ? -9.106 5.404 -9.210 1.00 94.56 107 ILE A O 1
ATOM 864 N N . LYS A 1 108 ? -10.258 3.473 -9.361 1.00 95.75 108 LYS A N 1
ATOM 865 C CA . LYS A 1 108 ? -11.547 4.069 -8.969 1.00 95.75 108 LYS A CA 1
ATOM 866 C C . LYS A 1 108 ? -11.498 4.714 -7.590 1.00 95.75 108 LYS A C 1
ATOM 868 O O . LYS A 1 108 ? -12.168 5.715 -7.351 1.00 95.75 108 LYS A O 1
ATOM 873 N N . THR A 1 109 ? -10.713 4.156 -6.668 1.00 94.81 109 THR A N 1
ATOM 874 C CA . THR A 1 109 ? -10.516 4.743 -5.335 1.00 94.81 109 THR A CA 1
ATOM 875 C C . THR A 1 109 ? -9.857 6.119 -5.433 1.00 94.81 109 THR A C 1
ATOM 877 O O . THR A 1 109 ? -10.321 7.060 -4.793 1.00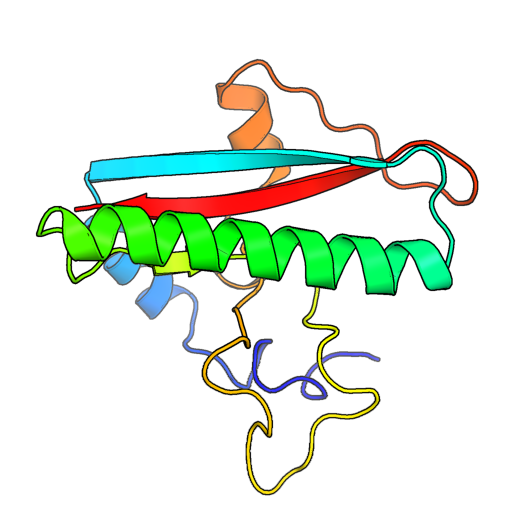 94.81 109 THR A O 1
ATOM 880 N N . CYS A 1 110 ? -8.824 6.269 -6.265 1.00 95.50 110 CYS A N 1
ATOM 881 C CA . CYS A 1 110 ? -8.201 7.565 -6.528 1.00 95.50 110 CYS A CA 1
ATOM 882 C C . CYS A 1 110 ? -9.142 8.526 -7.269 1.00 95.50 110 CYS A C 1
ATOM 884 O O . CYS A 1 110 ? -9.231 9.693 -6.888 1.00 95.50 110 CYS A O 1
ATOM 886 N N . GLU A 1 111 ? -9.892 8.045 -8.262 1.00 96.00 111 GLU A N 1
ATOM 887 C CA . GLU A 1 111 ? -10.838 8.866 -9.034 1.00 96.00 111 GLU A CA 1
ATOM 888 C C . GLU A 1 111 ? -11.934 9.477 -8.153 1.00 96.00 111 GLU A C 1
ATOM 890 O O . GLU A 1 111 ? -12.256 10.654 -8.304 1.00 96.00 111 GLU A O 1
ATOM 895 N N . ARG A 1 112 ? -12.447 8.726 -7.167 1.00 94.94 112 ARG A N 1
ATOM 896 C CA . ARG A 1 112 ? -13.413 9.234 -6.170 1.00 94.94 112 ARG A CA 1
ATOM 897 C C . ARG A 1 112 ? -12.879 10.404 -5.341 1.00 94.94 112 ARG A C 1
ATOM 899 O O . ARG A 1 112 ? -13.670 11.162 -4.793 1.00 94.94 112 ARG A O 1
ATOM 906 N N . LEU A 1 113 ? -11.559 10.549 -5.246 1.00 94.19 113 LEU A N 1
ATOM 907 C CA . LEU A 1 113 ? -10.884 11.648 -4.552 1.00 94.19 113 LEU A CA 1
ATOM 908 C C . LEU A 1 113 ? -10.404 12.743 -5.521 1.00 94.19 113 LEU A C 1
ATOM 910 O O . LEU A 1 113 ? -9.634 13.615 -5.125 1.00 94.19 113 LEU A O 1
ATOM 914 N N . GLY A 1 114 ? -10.823 12.697 -6.791 1.00 94.94 114 GLY A N 1
ATOM 915 C CA . GLY A 1 114 ? -10.411 13.648 -7.826 1.00 94.94 114 GLY A CA 1
ATOM 916 C C . GLY A 1 114 ? -8.985 13.431 -8.343 1.00 94.94 114 GLY A C 1
ATOM 917 O O . GLY A 1 114 ? -8.408 14.330 -8.952 1.00 94.94 114 GLY A O 1
ATOM 918 N N . ILE A 1 115 ? -8.392 12.258 -8.100 1.00 94.12 115 ILE A N 1
ATOM 919 C CA . ILE A 1 115 ? -7.012 11.947 -8.481 1.00 94.12 115 ILE A CA 1
ATOM 920 C C . ILE A 1 115 ? -7.008 11.014 -9.690 1.00 94.12 115 ILE A C 1
ATOM 922 O O . ILE A 1 115 ? -7.406 9.855 -9.598 1.00 94.12 115 ILE A O 1
ATOM 926 N N . ILE A 1 116 ? -6.474 11.498 -10.810 1.00 93.12 116 ILE A N 1
ATOM 927 C CA . ILE A 1 116 ? -6.347 10.717 -12.044 1.00 93.12 116 ILE A CA 1
ATOM 928 C C . ILE A 1 116 ? -4.935 10.136 -12.128 1.00 93.12 116 ILE A C 1
ATOM 930 O O . ILE A 1 116 ? -3.949 10.865 -12.261 1.00 93.12 116 ILE A O 1
ATOM 934 N N . LEU A 1 117 ? -4.832 8.808 -12.052 1.00 91.62 117 LEU A N 1
ATOM 935 C CA . LEU A 1 117 ? -3.556 8.108 -12.175 1.00 91.62 117 LEU A CA 1
ATOM 936 C C . LEU A 1 117 ? -3.222 7.868 -13.656 1.00 91.62 117 LEU A C 1
ATOM 938 O O . LEU A 1 117 ? -3.994 7.209 -14.354 1.00 91.62 117 LEU A O 1
ATOM 942 N N . PRO A 1 118 ? -2.063 8.330 -14.160 1.00 89.50 118 PRO A N 1
ATOM 943 C CA . PRO A 1 118 ? -1.637 7.992 -15.508 1.00 89.50 118 PRO A CA 1
ATOM 944 C C . PRO A 1 118 ? -1.298 6.502 -15.600 1.00 89.50 118 PRO A C 1
ATOM 946 O O . PRO A 1 118 ? -0.752 5.904 -14.666 1.00 89.50 118 PRO A O 1
ATOM 949 N N . ARG A 1 119 ? -1.556 5.907 -16.767 1.00 86.94 119 ARG A N 1
ATOM 950 C CA . ARG A 1 119 ? -1.157 4.526 -17.041 1.00 86.94 119 ARG A CA 1
ATOM 951 C C . ARG A 1 119 ? 0.374 4.397 -16.941 1.00 86.94 119 ARG A C 1
ATOM 953 O O . ARG A 1 119 ? 1.083 5.124 -17.646 1.00 86.94 119 ARG A O 1
ATOM 960 N N . PRO A 1 120 ? 0.904 3.461 -16.131 1.00 86.06 120 PRO A N 1
ATOM 961 C CA . PRO A 1 120 ? 2.344 3.253 -16.036 1.00 86.06 120 PRO A CA 1
ATOM 962 C C . PRO A 1 120 ? 2.919 2.854 -17.397 1.00 86.06 120 PRO A C 1
ATOM 964 O O . PRO A 1 120 ? 2.442 1.909 -18.027 1.00 86.06 120 PRO A O 1
ATOM 967 N N . SER A 1 121 ? 3.946 3.567 -17.847 1.00 90.62 121 SER A N 1
ATOM 968 C CA . SER A 1 121 ? 4.657 3.295 -19.099 1.00 90.62 121 SER A CA 1
ATOM 969 C C . SER A 1 121 ? 6.150 3.532 -18.911 1.00 90.62 121 SER A C 1
ATOM 971 O O . SER A 1 121 ? 6.553 4.369 -18.104 1.00 90.62 121 SER A O 1
ATOM 973 N N . GLU A 1 122 ? 6.965 2.740 -19.604 1.00 89.81 122 GLU A N 1
ATOM 974 C CA . GLU A 1 122 ? 8.423 2.782 -19.483 1.00 89.81 122 GLU A CA 1
ATOM 975 C C . GLU A 1 122 ? 8.977 4.167 -19.834 1.00 89.81 122 GLU A C 1
ATOM 977 O O . GLU A 1 1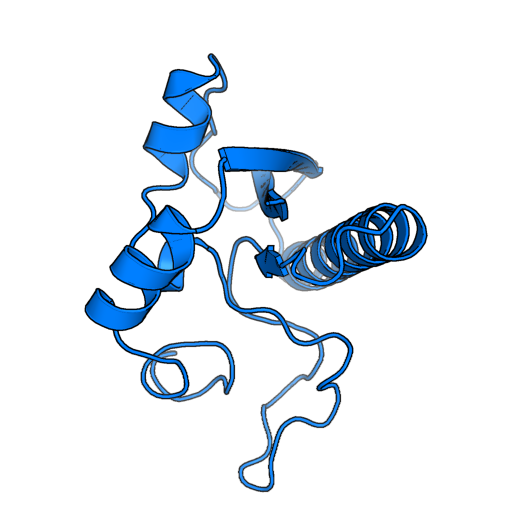22 ? 8.495 4.827 -20.755 1.00 89.81 122 GLU A O 1
ATOM 982 N N . GLY A 1 123 ? 9.933 4.643 -19.033 1.00 91.25 123 GLY A N 1
ATOM 983 C CA . GLY A 1 123 ? 10.534 5.970 -19.185 1.00 91.25 123 GLY A CA 1
ATOM 984 C C . GLY A 1 123 ? 9.621 7.152 -18.835 1.00 91.25 123 GLY A C 1
ATOM 985 O O . GLY A 1 123 ? 10.102 8.281 -18.788 1.00 91.25 123 GLY A O 1
ATOM 986 N N . LYS A 1 124 ? 8.329 6.934 -18.547 1.00 93.25 124 LYS A N 1
ATOM 987 C CA . LYS A 1 124 ? 7.386 8.010 -18.204 1.00 93.25 124 LYS A CA 1
ATOM 988 C C . LYS A 1 124 ? 7.178 8.150 -16.693 1.00 93.25 124 LYS A C 1
ATOM 990 O O . LYS A 1 124 ? 7.385 7.182 -15.951 1.00 93.25 124 LYS A O 1
ATOM 995 N N . PRO A 1 125 ? 6.721 9.328 -16.226 1.00 93.06 125 PRO A N 1
ATOM 996 C CA . PRO A 1 125 ? 6.330 9.504 -14.840 1.00 93.06 125 PRO A CA 1
ATOM 997 C C . PRO A 1 125 ? 5.215 8.542 -14.438 1.00 93.06 125 PRO A C 1
ATOM 999 O O . PRO A 1 125 ? 4.289 8.281 -15.207 1.00 93.06 125 PRO A O 1
ATOM 1002 N N . PHE A 1 126 ? 5.280 8.045 -13.210 1.00 94.31 126 PHE A N 1
ATOM 1003 C CA . PHE A 1 126 ? 4.274 7.143 -12.661 1.00 94.31 126 PHE A CA 1
ATOM 1004 C C . PHE A 1 126 ? 4.022 7.444 -11.185 1.00 94.31 126 PHE A C 1
ATOM 1006 O O . PHE A 1 126 ? 4.799 8.141 -10.530 1.00 94.31 126 PHE A O 1
ATOM 1013 N N . TYR A 1 127 ? 2.927 6.901 -10.663 1.00 94.62 127 TYR A N 1
ATOM 1014 C CA . TYR A 1 127 ? 2.534 7.064 -9.271 1.00 94.62 127 TYR A CA 1
ATOM 1015 C C . TYR A 1 127 ? 2.561 5.722 -8.552 1.00 94.62 127 TYR A C 1
ATOM 1017 O O . TYR A 1 127 ? 2.203 4.681 -9.108 1.00 94.62 127 TYR A O 1
ATOM 1025 N N . ARG A 1 128 ? 2.978 5.760 -7.291 1.00 95.19 128 ARG A N 1
ATOM 1026 C CA . ARG A 1 128 ? 2.745 4.698 -6.321 1.00 95.19 128 ARG A CA 1
ATOM 1027 C C . ARG A 1 128 ? 1.650 5.137 -5.373 1.00 95.19 128 ARG A C 1
ATOM 1029 O O 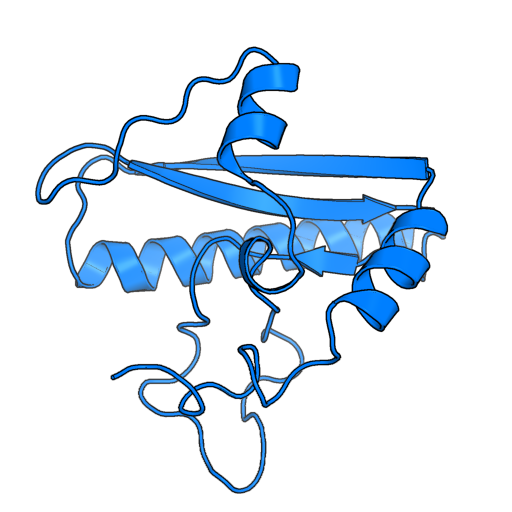. ARG A 1 128 ? 1.670 6.270 -4.897 1.00 95.19 128 ARG A O 1
ATOM 1036 N N . VAL A 1 129 ? 0.736 4.215 -5.106 1.00 96.88 129 VAL A N 1
ATOM 1037 C CA . VAL A 1 129 ? -0.388 4.417 -4.200 1.00 96.88 129 VAL A CA 1
ATOM 1038 C C . VAL A 1 129 ? -0.253 3.430 -3.054 1.00 96.88 129 VAL A C 1
ATOM 1040 O O . VAL A 1 129 ? -0.014 2.252 -3.293 1.00 96.88 129 VAL A O 1
ATOM 1043 N N . GLY A 1 130 ? -0.366 3.910 -1.826 1.00 97.44 130 GLY A N 1
ATOM 1044 C CA . GLY A 1 130 ? -0.506 3.095 -0.624 1.00 97.44 130 GLY A CA 1
ATOM 1045 C C . GLY A 1 130 ? -1.729 3.548 0.160 1.00 97.44 130 GLY A C 1
ATOM 1046 O O . GLY A 1 130 ? -2.245 4.642 -0.066 1.00 97.44 130 GLY A O 1
ATOM 1047 N N . LEU A 1 131 ? -2.186 2.717 1.085 1.00 98.00 131 LEU A N 1
ATOM 1048 C CA . LEU A 1 131 ? -3.335 3.013 1.933 1.00 98.00 131 LEU A CA 1
ATOM 1049 C C . LEU A 1 131 ? -3.024 2.575 3.357 1.00 98.00 131 LEU A C 1
ATOM 1051 O O . LEU A 1 131 ? -2.554 1.462 3.559 1.00 98.00 131 LEU A O 1
ATOM 1055 N N . VAL A 1 132 ? -3.307 3.424 4.338 1.00 98.19 132 VAL A N 1
ATOM 1056 C CA . VAL A 1 132 ? -3.354 3.022 5.748 1.00 98.19 132 VAL A CA 1
ATOM 1057 C C . VAL A 1 132 ? -4.783 3.184 6.228 1.00 98.19 132 VAL A C 1
ATOM 1059 O O . VAL A 1 132 ? -5.299 4.298 6.214 1.00 98.19 132 VAL A O 1
ATOM 1062 N N . VAL A 1 133 ? -5.429 2.092 6.622 1.00 97.69 133 VAL A N 1
ATOM 1063 C CA . VAL A 1 133 ? -6.775 2.121 7.210 1.00 97.69 133 VAL A CA 1
ATOM 1064 C C . VAL A 1 133 ? -6.690 2.281 8.725 1.00 97.69 133 VAL A C 1
ATOM 1066 O O . VAL A 1 133 ? -5.734 1.811 9.347 1.00 97.69 133 VAL A O 1
ATOM 1069 N N . ILE A 1 134 ? -7.653 2.999 9.299 1.00 96.50 134 ILE A N 1
ATOM 1070 C CA . ILE A 1 134 ? -7.692 3.422 10.705 1.00 96.50 134 ILE A CA 1
ATOM 1071 C C . ILE A 1 134 ? -9.125 3.230 11.216 1.00 96.50 134 ILE A C 1
ATOM 1073 O O . ILE A 1 134 ? -10.077 3.518 10.484 1.00 96.50 134 ILE A O 1
ATOM 1077 N N . GLU A 1 135 ? -9.268 2.677 12.423 1.00 87.88 135 GLU A N 1
ATOM 1078 C CA . GLU A 1 135 ? -10.578 2.426 13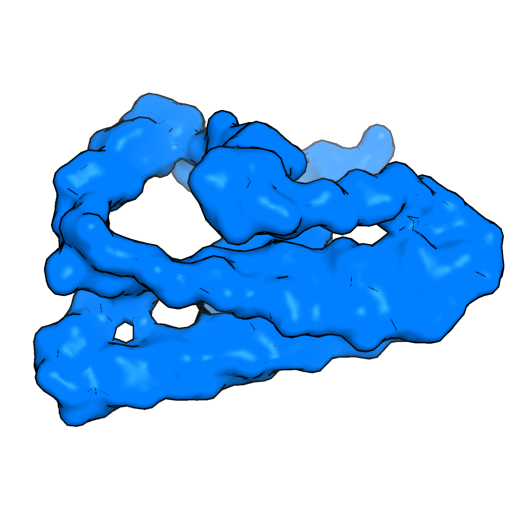.047 1.00 87.88 135 GLU A CA 1
ATOM 1079 C C . GLU A 1 135 ? -11.401 3.710 13.245 1.00 87.88 135 GLU A C 1
ATOM 1081 O O . GLU A 1 135 ? -10.845 4.798 13.550 1.00 87.88 135 GLU A O 1
#